Protein AF-0000000070550544 (afdb_homodimer)

Solvent-accessible surface area (backbone atoms only — not comparable to full-atom values): 7494 Å² total; per-residue (Å²): 134,53,71,34,54,49,42,48,48,58,40,50,74,74,69,43,51,62,63,53,41,17,69,72,58,54,45,52,48,65,58,50,49,32,23,61,68,66,75,40,82,70,62,80,30,50,54,54,31,52,48,30,37,53,49,30,54,52,50,51,54,50,49,59,58,65,78,98,134,53,72,37,53,48,43,47,48,57,41,51,75,72,70,42,52,62,66,54,40,16,68,72,57,53,43,52,49,66,57,51,50,33,23,60,68,66,75,40,83,72,63,81,30,53,54,53,30,53,50,29,36,53,49,29,55,52,50,50,54,50,49,57,58,66,78,99

Nearest PDB structures (foldseek):
  5j9i-assembly2_C  TM=7.575E-01  e=2.698E-02  Vibrio cholerae
  5jaa-assembly1_B  TM=7.268E-01  e=3.061E-02  Vibrio cholerae O1 biovar El Tor str. N16961
  5j9i-assembly1_B  TM=7.192E-01  e=3.260E-02  Vibrio cholerae
  7t8i-assembly1_B  TM=7.786E-01  e=6.943E-02  Bacillus subtilis
  3zkc-assembly1_A  TM=8.466E-01  e=1.389E-01  Bacillus subtilis subsp. subtilis str. 168

Organism: Lachnospira eligens (strain ATCC 27750 / DSM 3376 / VPI C15-48 / C15-B4) (NCBI:txid515620)

InterPro domains:
  IPR001387 Cro/C1-type, helix-turn-helix domain [PF01381] (7-42)
  IPR001387 Cro/C1-type, helix-turn-helix domain [PS50943] (7-42)
  IPR001387 Cro/C1-type, helix-turn-helix domain [SM00530] (6-59)
  IPR001387 Cro/C1-type, helix-turn-helix domain [cd00093] (4-42)
  IPR010982 Lambda repressor-like, DNA-binding domain superfamily [G3DSA:1.10.260.40] (6-64)
  IPR010982 Lambda repressor-like, DNA-binding domain superfamily [SSF47413] (1-56)

pLDDT: mean 95.4, std 6.64, range [55.78, 98.69]

Sequence (136 aa):
MTIAETIKQLRESVGMTRKEFSQHTGIPVRTLEDWEASRRTPPEYIPRLIAYQLKYEELLREKENDNLMTIAETIKQLRESVGMTRKEFSQHTGIPVRTLEDWEASRRTPPEYIPRLIAYQLKYEELLREKENDNL

Foldseek 3Di:
DAPLVLLVCLCPVVPDDLVRVCVVPVPDSVNNVCCNVVVDPDDPCVSVVSVVSVVVVVVVVVVVVVVD/DAPLVLLVCLCPVVPDDLVRVCVVPVPDSVNNVCCNVVVDPDDPCVSVVSVVVVVVVVVVVVVVVVVD

Secondary structure (DSSP, 8-state):
--HHHHHHHHHHHTT--HHHHHHHH---HHHHHHHHTTSSPPPTHHHHHHHHHHHHHHHHHHHHHH--/--HHHHHHHHHHHTT--HHHHHHHH---HHHHHHHHTTSSPPPTHHHHHHHHHHHHHHHHHHHHHH--

Radius of gyration: 15.72 Å; Cα contacts (8 Å, |Δi|>4): 123; chains: 2; bounding box: 45×34×27 Å

Structure (mmCIF, N/CA/C/O backbone):
data_AF-0000000070550544-model_v1
#
loop_
_entity.id
_entity.type
_entity.pdbx_description
1 polymer 'HTH cro/C1-type domain-containing protein'
#
loop_
_atom_site.group_PDB
_atom_site.id
_atom_site.type_symbol
_atom_site.label_atom_id
_atom_site.label_alt_id
_atom_site.label_comp_id
_atom_site.label_asym_id
_atom_site.label_entity_id
_atom_site.label_seq_id
_atom_site.pdbx_PDB_ins_code
_atom_site.Cartn_x
_atom_site.Cartn_y
_atom_site.Cartn_z
_atom_site.occupancy
_atom_site.B_iso_or_equiv
_atom_site.auth_seq_id
_atom_site.auth_comp_id
_atom_site.auth_asym_id
_atom_site.auth_atom_id
_atom_site.pdbx_PDB_model_num
ATOM 1 N N . MET A 1 1 ? 5.746 -16.141 10.312 1 87.5 1 MET A N 1
ATOM 2 C CA . MET A 1 1 ? 5.773 -15.82 8.883 1 87.5 1 MET A CA 1
ATOM 3 C C . MET A 1 1 ? 6.59 -14.562 8.633 1 87.5 1 MET A C 1
ATOM 5 O O . MET A 1 1 ? 6.527 -13.609 9.414 1 87.5 1 MET A O 1
ATOM 9 N N . THR A 1 2 ? 7.438 -14.641 7.594 1 95.56 2 THR A N 1
ATOM 10 C CA . THR A 1 2 ? 8.227 -13.469 7.219 1 95.56 2 THR A CA 1
ATOM 11 C C . THR A 1 2 ? 7.387 -12.5 6.391 1 95.56 2 THR A C 1
ATOM 13 O O . THR A 1 2 ? 6.277 -12.828 5.969 1 95.56 2 THR A O 1
ATOM 16 N N . ILE A 1 3 ? 7.914 -11.32 6.203 1 96.62 3 ILE A N 1
ATOM 17 C CA . ILE A 1 3 ? 7.227 -10.328 5.387 1 96.62 3 ILE A CA 1
ATOM 18 C C . ILE A 1 3 ? 7.102 -10.828 3.953 1 96.62 3 ILE A C 1
ATOM 20 O O . ILE A 1 3 ? 6.051 -10.68 3.322 1 96.62 3 ILE A O 1
ATOM 24 N N . ALA A 1 4 ? 8.141 -11.445 3.51 1 96.94 4 ALA A N 1
ATOM 25 C CA . ALA A 1 4 ? 8.148 -12.016 2.166 1 96.94 4 ALA A CA 1
ATOM 26 C C . ALA A 1 4 ? 7.047 -13.055 2.004 1 96.94 4 ALA A C 1
ATOM 28 O O . ALA A 1 4 ? 6.316 -13.047 1.012 1 96.94 4 ALA A O 1
ATOM 29 N N . GLU A 1 5 ? 6.93 -13.883 2.973 1 97.19 5 GLU A N 1
ATOM 30 C CA . GLU A 1 5 ? 5.91 -14.922 2.963 1 97.19 5 GLU A CA 1
ATOM 31 C C . GLU A 1 5 ? 4.508 -14.328 2.979 1 97.19 5 GLU A C 1
ATOM 33 O O . GLU A 1 5 ? 3.604 -14.828 2.309 1 97.19 5 GLU A O 1
ATOM 38 N N . THR A 1 6 ? 4.375 -13.32 3.697 1 97.81 6 THR A N 1
ATOM 39 C CA . THR A 1 6 ? 3.08 -12.656 3.791 1 97.81 6 THR A CA 1
ATOM 40 C C . THR A 1 6 ? 2.67 -12.078 2.438 1 97.81 6 THR A C 1
ATOM 42 O O . THR A 1 6 ? 1.521 -12.227 2.018 1 97.81 6 THR A O 1
ATOM 45 N N . ILE A 1 7 ? 3.594 -11.484 1.771 1 98.25 7 ILE A N 1
ATOM 46 C CA . ILE A 1 7 ? 3.316 -10.883 0.47 1 98.25 7 ILE A CA 1
ATOM 47 C C . ILE A 1 7 ? 2.941 -11.977 -0.53 1 98.25 7 ILE A C 1
ATOM 49 O O . ILE A 1 7 ? 1.977 -11.828 -1.284 1 98.25 7 ILE A O 1
ATOM 53 N N . LYS A 1 8 ? 3.693 -13 -0.439 1 98.06 8 LYS A N 1
ATOM 54 C CA . LYS A 1 8 ? 3.393 -14.133 -1.31 1 98.06 8 LYS A CA 1
ATOM 55 C C . LYS A 1 8 ? 1.997 -14.68 -1.031 1 98.06 8 LYS A C 1
ATOM 57 O O . LYS A 1 8 ? 1.234 -14.953 -1.961 1 98.06 8 LYS A O 1
ATOM 62 N N . GLN A 1 9 ? 1.695 -14.836 0.166 1 98.31 9 GLN A N 1
ATOM 63 C CA . GLN A 1 9 ? 0.389 -15.359 0.557 1 98.31 9 GLN A CA 1
ATOM 64 C C . GLN A 1 9 ? -0.732 -14.43 0.096 1 98.31 9 GLN A C 1
ATOM 66 O O . GLN A 1 9 ? -1.782 -14.898 -0.354 1 98.31 9 GLN A O 1
ATOM 71 N N . LEU A 1 10 ? -0.531 -13.18 0.235 1 98.19 10 LEU A N 1
ATOM 72 C CA . LEU A 1 10 ? -1.52 -12.219 -0.232 1 98.19 10 LEU A CA 1
ATOM 73 C C . LEU A 1 10 ? -1.74 -12.352 -1.735 1 98.19 10 LEU A C 1
ATOM 75 O O . LEU A 1 10 ? -2.883 -12.375 -2.199 1 98.19 10 LEU A O 1
ATOM 79 N N . ARG A 1 11 ? -0.651 -12.414 -2.459 1 98.38 11 ARG A N 1
ATOM 80 C CA . ARG A 1 11 ? -0.741 -12.57 -3.906 1 98.38 11 ARG A CA 1
ATOM 81 C C . ARG A 1 11 ? -1.478 -13.859 -4.273 1 98.38 11 ARG A C 1
ATOM 83 O O . ARG A 1 11 ? -2.385 -13.844 -5.109 1 98.38 11 ARG A O 1
ATOM 90 N N . GLU A 1 12 ? -1.113 -14.883 -3.578 1 98.25 12 GLU A N 1
ATOM 91 C CA . GLU A 1 12 ? -1.675 -16.188 -3.891 1 98.25 12 GLU A CA 1
ATOM 92 C C . GLU A 1 12 ? -3.141 -16.281 -3.473 1 98.25 12 GLU A C 1
ATOM 94 O O . GLU A 1 12 ? -3.924 -17 -4.086 1 98.25 12 GLU A O 1
ATOM 99 N N . SER A 1 13 ? -3.523 -15.625 -2.494 1 97.56 13 SER A N 1
ATOM 100 C CA . SER A 1 13 ? -4.891 -15.656 -1.99 1 97.56 13 SER A CA 1
ATOM 101 C C . SER A 1 13 ? -5.879 -15.164 -3.041 1 97.56 13 SER A C 1
ATOM 103 O O . SER A 1 13 ? -7.066 -15.492 -2.992 1 97.56 13 SER A O 1
ATOM 105 N N . VAL A 1 14 ? -5.375 -14.359 -3.994 1 97 14 VAL A N 1
ATOM 106 C CA . VAL A 1 14 ? -6.262 -13.836 -5.031 1 97 14 VAL A CA 1
ATOM 107 C C . VAL A 1 14 ? -5.98 -14.555 -6.355 1 97 14 VAL A C 1
ATOM 109 O O . VAL A 1 14 ? -6.457 -14.125 -7.41 1 97 14 VAL A O 1
ATOM 112 N N . GLY A 1 15 ? -5.039 -15.477 -6.305 1 97.88 15 GLY A N 1
ATOM 113 C CA . GLY A 1 15 ? -4.785 -16.344 -7.438 1 97.88 15 GLY A CA 1
ATOM 114 C C . GLY A 1 15 ? -4.02 -15.672 -8.555 1 97.88 15 GLY A C 1
ATOM 115 O O . GLY A 1 15 ? -4.152 -16.047 -9.727 1 97.88 15 GLY A O 1
ATOM 116 N N . MET A 1 16 ? -3.223 -14.789 -8.359 1 98.12 16 MET A N 1
ATOM 117 C CA . MET A 1 16 ? -2.527 -14.016 -9.391 1 98.12 16 MET A CA 1
ATOM 118 C C . MET A 1 16 ? -1.062 -14.422 -9.477 1 98.12 16 MET A C 1
ATOM 120 O O . MET A 1 16 ? -0.427 -14.703 -8.461 1 98.12 16 MET A O 1
ATOM 124 N N . THR A 1 17 ? -0.58 -14.383 -10.68 1 98.5 17 THR A N 1
ATOM 125 C CA . THR A 1 17 ? 0.86 -14.477 -10.883 1 98.5 17 THR A CA 1
ATOM 126 C C . THR A 1 17 ? 1.559 -13.195 -10.453 1 98.5 17 THR A C 1
ATOM 128 O O . THR A 1 17 ? 0.901 -12.195 -10.141 1 98.5 17 THR A O 1
ATOM 131 N N . ARG A 1 18 ? 2.822 -13.234 -10.406 1 98.44 18 ARG A N 1
ATOM 132 C CA . ARG A 1 18 ? 3.562 -12.023 -10.078 1 98.44 18 ARG A CA 1
ATOM 133 C C . ARG A 1 18 ? 3.266 -10.914 -11.086 1 98.44 18 ARG A C 1
ATOM 135 O O . ARG A 1 18 ? 3.104 -9.75 -10.703 1 98.44 18 ARG A O 1
ATOM 142 N N . LYS A 1 19 ? 3.24 -11.367 -12.305 1 98.62 19 LYS A N 1
ATOM 143 C CA . LYS A 1 19 ? 2.959 -10.406 -13.359 1 98.62 19 LYS A CA 1
ATOM 144 C C . LYS A 1 19 ? 1.57 -9.789 -13.195 1 98.62 19 LYS A C 1
ATOM 146 O O . LYS A 1 19 ? 1.413 -8.57 -13.25 1 98.62 19 LYS A O 1
ATOM 151 N N . GLU A 1 20 ? 0.615 -10.578 -12.984 1 98.56 20 GLU A N 1
ATOM 152 C CA . GLU A 1 20 ? -0.751 -10.109 -12.781 1 98.56 20 GLU A CA 1
ATOM 153 C C . GLU A 1 20 ? -0.855 -9.25 -11.523 1 98.56 20 GLU A C 1
ATOM 155 O O . GLU A 1 20 ? -1.518 -8.211 -11.531 1 98.56 20 GLU A O 1
ATOM 160 N N . PHE A 1 21 ? -0.199 -9.688 -10.531 1 98.69 21 PHE A N 1
ATOM 161 C CA . PHE A 1 21 ? -0.234 -8.969 -9.258 1 98.69 21 PHE A CA 1
ATOM 162 C C . PHE A 1 21 ? 0.444 -7.613 -9.383 1 98.69 21 PHE A C 1
ATOM 164 O O . PHE A 1 21 ? -0.001 -6.633 -8.781 1 98.69 21 PHE A O 1
ATOM 171 N N . SER A 1 22 ? 1.521 -7.574 -10.062 1 98.62 22 SER A N 1
ATOM 172 C CA . SER A 1 22 ? 2.215 -6.324 -10.359 1 98.62 22 SER A CA 1
ATOM 173 C C . SER A 1 22 ? 1.283 -5.324 -11.039 1 98.62 22 SER A C 1
ATOM 175 O O . SER A 1 22 ? 1.213 -4.16 -10.633 1 98.62 22 SER A O 1
ATOM 177 N N . GLN A 1 23 ? 0.533 -5.812 -12 1 97.81 23 GLN A N 1
ATOM 178 C CA . GLN A 1 23 ? -0.425 -4.957 -12.695 1 97.81 23 GLN A CA 1
ATOM 179 C C . GLN A 1 23 ? -1.552 -4.523 -11.766 1 97.81 23 GLN A C 1
ATOM 181 O O . GLN A 1 23 ? -2.01 -3.381 -11.82 1 97.81 23 GLN A O 1
ATOM 186 N N . HIS A 1 24 ? -1.92 -5.355 -10.922 1 96.81 24 HIS A N 1
ATOM 187 C CA . HIS A 1 24 ? -3.039 -5.148 -10.008 1 96.81 24 HIS A CA 1
ATOM 188 C C . HIS A 1 24 ? -2.688 -4.133 -8.93 1 96.81 24 HIS A C 1
ATOM 190 O O . HIS A 1 24 ? -3.521 -3.305 -8.555 1 96.81 24 HIS A O 1
ATOM 196 N N . THR A 1 25 ? -1.474 -4.141 -8.43 1 97.75 25 THR A N 1
ATOM 197 C CA . THR A 1 25 ? -1.072 -3.338 -7.285 1 97.75 25 THR A CA 1
ATOM 198 C C . THR A 1 25 ? -0.234 -2.141 -7.727 1 97.75 25 THR A C 1
ATOM 200 O O . THR A 1 25 ? -0.061 -1.183 -6.969 1 97.75 25 THR A O 1
ATOM 203 N N . GLY A 1 26 ? 0.373 -2.299 -8.93 1 97.75 26 GLY A N 1
ATOM 204 C CA . GLY A 1 26 ? 1.311 -1.288 -9.391 1 97.75 26 GLY A CA 1
ATOM 205 C C . GLY A 1 26 ? 2.73 -1.53 -8.906 1 97.75 26 GLY A C 1
ATOM 206 O O . GLY A 1 26 ? 3.641 -0.766 -9.242 1 97.75 26 GLY A O 1
ATOM 207 N N . ILE A 1 27 ? 3.002 -2.557 -8.141 1 98.38 27 ILE A N 1
ATOM 208 C CA . ILE A 1 27 ? 4.34 -2.92 -7.688 1 98.38 27 ILE A CA 1
ATOM 209 C C . ILE A 1 27 ? 5.086 -3.641 -8.805 1 98.38 27 ILE A C 1
ATOM 211 O O . ILE A 1 27 ? 4.574 -4.602 -9.383 1 98.38 27 ILE A O 1
ATOM 215 N N . PRO A 1 28 ? 6.238 -3.164 -9.078 1 98.56 28 PRO A N 1
ATOM 216 C CA . PRO A 1 28 ? 6.957 -3.791 -10.195 1 98.56 28 PRO A CA 1
ATOM 217 C C . PRO A 1 28 ? 7.211 -5.277 -9.969 1 98.56 28 PRO A C 1
ATOM 219 O O . PRO A 1 28 ? 7.523 -5.691 -8.852 1 98.56 28 PRO A O 1
ATOM 222 N N . VAL A 1 29 ? 7.191 -6 -11.047 1 98.56 29 VAL A N 1
ATOM 223 C CA . VAL A 1 29 ? 7.359 -7.449 -10.992 1 98.56 29 VAL A CA 1
ATOM 224 C C . VAL A 1 29 ? 8.711 -7.789 -10.367 1 98.56 29 VAL A C 1
ATOM 226 O O . VAL A 1 29 ? 8.805 -8.695 -9.531 1 98.56 29 VAL A O 1
ATOM 229 N N . ARG A 1 30 ? 9.695 -7.086 -10.688 1 98.56 30 ARG A N 1
ATOM 230 C CA . ARG A 1 30 ? 11.031 -7.348 -10.156 1 98.56 30 ARG A CA 1
ATOM 231 C C . ARG A 1 30 ? 11.078 -7.09 -8.648 1 98.56 30 ARG A C 1
ATOM 233 O O . ARG A 1 30 ? 11.75 -7.812 -7.914 1 98.56 30 ARG A O 1
ATOM 240 N N . THR A 1 31 ? 10.383 -6.047 -8.25 1 98.44 31 THR A N 1
ATOM 241 C CA . THR A 1 31 ? 10.305 -5.742 -6.824 1 98.44 31 THR A CA 1
ATOM 242 C C . THR A 1 31 ? 9.641 -6.883 -6.062 1 98.44 31 THR A C 1
ATOM 244 O O . THR A 1 31 ? 10.148 -7.324 -5.027 1 98.44 31 THR A O 1
ATOM 247 N N . LEU A 1 32 ? 8.594 -7.359 -6.641 1 98.5 32 LEU A N 1
ATOM 248 C CA . LEU A 1 32 ? 7.902 -8.5 -6.047 1 98.5 32 LEU A CA 1
ATOM 249 C C . LEU A 1 32 ? 8.812 -9.719 -5.988 1 98.5 32 LEU A C 1
ATOM 251 O O . LEU A 1 32 ? 8.891 -10.391 -4.961 1 98.5 32 LEU A O 1
ATOM 255 N N . GLU A 1 33 ? 9.469 -9.938 -7.059 1 98.5 33 GLU A N 1
ATOM 256 C CA . GLU A 1 33 ? 10.375 -11.078 -7.148 1 98.5 33 GLU A CA 1
ATOM 257 C C . GLU A 1 33 ? 11.477 -10.984 -6.094 1 98.5 33 GLU A C 1
ATOM 259 O O . GLU A 1 33 ? 11.758 -11.961 -5.395 1 98.5 33 GLU A O 1
ATOM 264 N N . ASP A 1 34 ? 12.07 -9.797 -6.016 1 98.5 34 ASP A N 1
ATOM 265 C CA . ASP A 1 34 ? 13.148 -9.578 -5.059 1 98.5 34 ASP A CA 1
ATOM 266 C C . ASP A 1 34 ? 12.656 -9.766 -3.625 1 98.5 34 ASP A C 1
ATOM 268 O O . ASP A 1 34 ? 13.375 -10.312 -2.785 1 98.5 34 ASP A O 1
ATOM 272 N N . TRP A 1 35 ? 11.414 -9.336 -3.361 1 98.19 35 TRP A N 1
ATOM 273 C CA . TRP A 1 35 ? 10.844 -9.461 -2.025 1 98.19 35 TRP A CA 1
ATOM 274 C C . TRP A 1 35 ? 10.539 -10.922 -1.699 1 98.19 35 TRP A C 1
ATOM 276 O O . TRP A 1 35 ? 10.961 -11.43 -0.662 1 98.19 35 TRP A O 1
ATOM 286 N N . GLU A 1 36 ? 9.961 -11.594 -2.631 1 97.75 36 GLU A N 1
ATOM 287 C CA . GLU A 1 36 ? 9.516 -12.953 -2.369 1 97.75 36 GLU A CA 1
ATOM 288 C C . GLU A 1 36 ? 10.695 -13.922 -2.326 1 97.75 36 GLU A C 1
ATOM 290 O O . GLU A 1 36 ? 10.625 -14.977 -1.69 1 97.75 36 GLU A O 1
ATOM 295 N N . ALA A 1 37 ? 11.758 -13.531 -2.975 1 96.94 37 ALA A N 1
ATOM 296 C CA . ALA A 1 37 ? 12.969 -14.359 -2.988 1 96.94 37 ALA A CA 1
ATOM 297 C C . ALA A 1 37 ? 13.914 -13.961 -1.858 1 96.94 37 ALA A C 1
ATOM 299 O O . ALA A 1 37 ? 15.031 -14.469 -1.772 1 96.94 37 ALA A O 1
ATOM 300 N N . SER A 1 38 ? 13.516 -13.031 -1.053 1 96.38 38 SER A N 1
ATOM 301 C CA . SER A 1 38 ? 14.273 -12.562 0.103 1 96.38 38 SER A CA 1
ATOM 302 C C . SER A 1 38 ? 15.586 -11.906 -0.324 1 96.38 38 SER A C 1
ATOM 304 O O . SER A 1 38 ? 16.578 -11.938 0.414 1 96.38 38 SER A O 1
ATOM 306 N N . ARG A 1 39 ? 15.648 -11.398 -1.562 1 97.38 39 ARG A N 1
ATOM 307 C CA . ARG A 1 39 ? 16.797 -10.625 -2.02 1 97.38 39 ARG A CA 1
ATOM 308 C C . ARG A 1 39 ? 16.766 -9.211 -1.434 1 97.38 39 ARG A C 1
ATOM 310 O O . ARG A 1 39 ? 17.828 -8.586 -1.284 1 97.38 39 ARG A O 1
ATOM 317 N N . ARG A 1 40 ? 15.562 -8.734 -1.212 1 96.88 40 ARG A N 1
ATOM 318 C CA . ARG A 1 40 ? 15.305 -7.473 -0.53 1 96.88 40 ARG A CA 1
ATOM 319 C C . ARG A 1 40 ? 14.188 -7.617 0.491 1 96.88 40 ARG A C 1
ATOM 321 O O . ARG A 1 40 ? 13.242 -8.391 0.284 1 96.88 40 ARG A O 1
ATOM 328 N N . THR A 1 41 ? 14.258 -6.898 1.507 1 96.5 41 THR A N 1
ATOM 329 C CA . THR A 1 41 ? 13.203 -6.938 2.516 1 96.5 41 THR A CA 1
ATOM 330 C C . THR A 1 41 ? 12.219 -5.785 2.32 1 96.5 41 THR A C 1
ATOM 332 O O . THR A 1 41 ? 12.617 -4.617 2.336 1 96.5 41 THR A O 1
ATOM 335 N N . PRO A 1 42 ? 11.023 -6.141 2.096 1 96.81 42 PRO A N 1
ATOM 336 C CA . PRO A 1 42 ? 10.031 -5.066 1.984 1 96.81 42 PRO A CA 1
ATOM 337 C C . PRO A 1 42 ? 9.836 -4.312 3.297 1 96.81 42 PRO A C 1
ATOM 339 O O . PRO A 1 42 ? 10.055 -4.867 4.375 1 96.81 42 PRO A O 1
ATOM 342 N N . PRO A 1 43 ? 9.438 -3.043 3.182 1 96.19 43 PRO A N 1
ATOM 343 C CA . PRO A 1 43 ? 9.008 -2.369 4.41 1 96.19 43 PRO A CA 1
ATOM 344 C C . PRO A 1 43 ? 7.801 -3.039 5.062 1 96.19 43 PRO A C 1
ATOM 346 O O . PRO A 1 43 ? 6.965 -3.625 4.371 1 96.19 43 PRO A O 1
ATOM 349 N N . GLU A 1 44 ? 7.699 -2.857 6.289 1 95.62 44 GLU A N 1
ATOM 350 C CA . GLU A 1 44 ? 6.676 -3.547 7.074 1 95.62 44 GLU A CA 1
ATOM 351 C C . GLU A 1 44 ? 5.277 -3.074 6.691 1 95.62 44 GLU A C 1
ATOM 353 O O . GLU A 1 44 ? 4.305 -3.812 6.848 1 95.62 44 GLU A O 1
ATOM 358 N N . TYR A 1 45 ? 5.168 -1.9 6.164 1 97.75 45 TYR A N 1
ATOM 359 C CA . TYR A 1 45 ? 3.855 -1.339 5.863 1 97.75 45 TYR A CA 1
ATOM 360 C C . TYR A 1 45 ? 3.33 -1.865 4.531 1 97.75 45 TYR A C 1
ATOM 362 O O . TYR A 1 45 ? 2.143 -1.723 4.227 1 97.75 45 TYR A O 1
ATOM 370 N N . ILE A 1 46 ? 4.125 -2.486 3.723 1 98.06 46 ILE A N 1
ATOM 371 C CA . ILE A 1 46 ? 3.732 -2.873 2.373 1 98.06 46 ILE A CA 1
ATOM 372 C C . ILE A 1 46 ? 2.695 -3.992 2.438 1 98.06 46 ILE A C 1
ATOM 374 O O . ILE A 1 46 ? 1.62 -3.887 1.844 1 98.06 46 ILE A O 1
ATOM 378 N N . PRO A 1 47 ? 2.947 -5.121 3.168 1 97.62 47 PRO A N 1
ATOM 379 C CA . PRO A 1 47 ? 1.923 -6.164 3.238 1 97.62 47 PRO A CA 1
ATOM 380 C C . PRO A 1 47 ? 0.594 -5.652 3.787 1 97.62 47 PRO A C 1
ATOM 382 O O . PRO A 1 47 ? -0.471 -6.102 3.357 1 97.62 47 PRO A O 1
ATOM 385 N N . ARG A 1 48 ? 0.671 -4.754 4.684 1 97 48 ARG A N 1
ATOM 386 C CA . ARG A 1 48 ? -0.54 -4.168 5.25 1 97 48 ARG A CA 1
ATOM 387 C C . ARG A 1 48 ? -1.335 -3.42 4.184 1 97 48 ARG A C 1
ATOM 389 O O . ARG A 1 48 ? -2.543 -3.623 4.047 1 97 48 ARG A O 1
ATOM 396 N N . LEU A 1 49 ? -0.641 -2.578 3.486 1 98.19 49 LEU A N 1
ATOM 397 C CA . LEU A 1 49 ? -1.305 -1.771 2.469 1 98.19 49 LEU A CA 1
ATOM 398 C C . LEU A 1 49 ? -1.89 -2.654 1.372 1 98.19 49 LEU A C 1
ATOM 400 O O . LEU A 1 49 ? -3 -2.406 0.896 1 98.19 49 LEU A O 1
ATOM 404 N N . ILE A 1 50 ? -1.155 -3.65 0.982 1 98.5 50 ILE A N 1
ATOM 405 C CA . ILE A 1 50 ? -1.652 -4.609 0.001 1 98.5 50 ILE A CA 1
ATOM 406 C C . ILE A 1 50 ? -2.932 -5.262 0.519 1 98.5 50 ILE A C 1
ATOM 408 O O . ILE A 1 50 ? -3.916 -5.379 -0.215 1 98.5 50 ILE A O 1
ATOM 412 N N . ALA A 1 51 ? -2.914 -5.691 1.782 1 98 51 ALA A N 1
ATOM 413 C CA . ALA A 1 51 ? -4.062 -6.355 2.393 1 98 51 ALA A CA 1
ATOM 414 C C . ALA A 1 51 ? -5.309 -5.477 2.318 1 98 51 ALA A C 1
ATOM 416 O O . ALA A 1 51 ? -6.402 -5.961 2.02 1 98 51 ALA A O 1
ATOM 417 N N . TYR A 1 52 ? -5.137 -4.234 2.561 1 97.5 52 TYR A N 1
ATOM 418 C CA . TYR A 1 52 ? -6.27 -3.314 2.533 1 97.5 52 TYR A CA 1
ATOM 419 C C . TYR A 1 52 ? -6.84 -3.191 1.126 1 97.5 52 TYR A C 1
ATOM 421 O O . TYR A 1 52 ? -8.055 -3.068 0.949 1 97.5 52 TYR A O 1
ATOM 429 N N . GLN A 1 53 ? -5.957 -3.1 0.141 1 97.62 53 GLN A N 1
ATOM 430 C CA . GLN A 1 53 ? -6.461 -3.072 -1.229 1 97.62 53 GLN A CA 1
ATOM 431 C C . GLN A 1 53 ? -7.32 -4.301 -1.522 1 97.62 53 GLN A C 1
ATOM 433 O O . GLN A 1 53 ? -8.398 -4.18 -2.104 1 97.62 53 GLN A O 1
ATOM 438 N 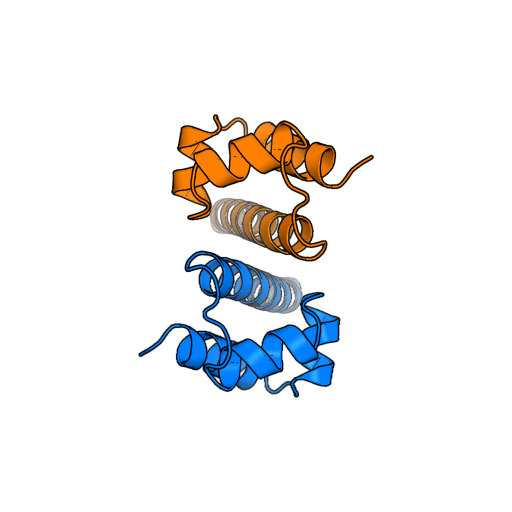N . LEU A 1 54 ? -6.859 -5.438 -1.122 1 97.56 54 LEU A N 1
ATOM 439 C CA . LEU A 1 54 ? -7.582 -6.68 -1.384 1 97.56 54 LEU A CA 1
ATOM 440 C C . LEU A 1 54 ? -8.891 -6.723 -0.605 1 97.56 54 LEU A C 1
ATOM 442 O O . LEU A 1 54 ? -9.914 -7.172 -1.126 1 97.56 54 LEU A O 1
ATOM 446 N N . LYS A 1 55 ? -8.875 -6.281 0.577 1 96.88 55 LYS A N 1
ATOM 447 C CA . LYS A 1 55 ? -10.086 -6.215 1.396 1 96.88 55 LYS A CA 1
ATOM 448 C C . LYS A 1 55 ? -11.125 -5.289 0.769 1 96.88 55 LYS A C 1
ATOM 450 O O . LYS A 1 55 ? -12.32 -5.594 0.782 1 96.88 55 LYS A O 1
ATOM 455 N N . TYR A 1 56 ? -10.672 -4.16 0.3 1 96.81 56 TYR A N 1
ATOM 456 C CA . TYR A 1 56 ? -11.562 -3.219 -0.373 1 96.81 56 TYR A CA 1
ATOM 457 C C . TYR A 1 56 ? -12.258 -3.883 -1.554 1 96.81 56 TYR A C 1
ATOM 459 O O . TYR A 1 56 ? -13.477 -3.754 -1.713 1 96.81 56 TYR A O 1
ATOM 467 N N . GLU A 1 57 ? -11.508 -4.562 -2.338 1 95.88 57 GLU A N 1
ATOM 468 C CA . GLU A 1 57 ? -12.039 -5.207 -3.537 1 95.88 57 GLU A CA 1
ATOM 469 C C . GLU A 1 57 ? -13.047 -6.297 -3.18 1 95.88 57 GLU A C 1
ATOM 471 O O . GLU A 1 57 ? -14.07 -6.445 -3.854 1 95.88 57 GLU A O 1
ATOM 476 N N . GLU A 1 58 ? -12.75 -6.973 -2.15 1 94.81 58 GLU A N 1
ATOM 477 C CA . GLU A 1 58 ? -13.664 -8 -1.675 1 94.81 58 GLU A CA 1
ATOM 478 C C . GLU A 1 58 ? -14.977 -7.391 -1.186 1 94.81 58 GLU A C 1
ATOM 480 O O . GLU A 1 58 ? -16.062 -7.902 -1.487 1 94.81 58 GLU A O 1
ATOM 485 N N . LEU A 1 59 ? -14.859 -6.352 -0.481 1 92.88 59 LEU A N 1
ATOM 486 C CA . LEU A 1 59 ? -16.031 -5.664 0.057 1 92.88 59 LEU A CA 1
ATOM 487 C C . LEU A 1 59 ? -16.906 -5.121 -1.067 1 92.88 59 LEU A C 1
ATOM 489 O O . LEU A 1 59 ? -18.141 -5.145 -0.97 1 92.88 59 LEU A O 1
ATOM 493 N N . LEU A 1 60 ? -16.25 -4.555 -2.004 1 92.56 60 LEU A N 1
ATOM 494 C CA . LEU A 1 60 ? -16.953 -4.004 -3.15 1 92.56 60 LEU A CA 1
ATOM 495 C C . LEU A 1 60 ? -17.766 -5.09 -3.863 1 92.56 60 LEU A C 1
ATOM 497 O O . LEU A 1 60 ? -18.891 -4.855 -4.273 1 92.56 60 LEU A O 1
ATOM 501 N N . ARG A 1 61 ? -17.109 -6.211 -4.035 1 91.06 61 ARG A N 1
ATOM 502 C CA . ARG A 1 61 ? -17.766 -7.336 -4.691 1 91.06 61 ARG A CA 1
ATOM 503 C C . ARG A 1 61 ? -19 -7.781 -3.904 1 91.06 61 ARG A C 1
ATOM 505 O O . ARG A 1 61 ? -20.031 -8.133 -4.488 1 91.06 61 ARG A O 1
ATOM 512 N N . GLU A 1 62 ? -18.891 -7.754 -2.617 1 90.25 62 GLU A N 1
ATOM 513 C CA . GLU A 1 62 ? -20 -8.141 -1.745 1 90.25 62 GLU A CA 1
ATOM 514 C C . GLU A 1 62 ? -21.156 -7.145 -1.831 1 90.25 62 GLU A C 1
ATOM 516 O O . GLU A 1 62 ? -22.328 -7.535 -1.797 1 90.25 62 GLU A O 1
ATOM 521 N N . LYS A 1 63 ? -20.828 -5.938 -1.876 1 87.88 63 LYS A N 1
ATOM 522 C CA . LYS A 1 63 ? -21.844 -4.895 -1.965 1 87.88 63 LYS A CA 1
ATOM 523 C C . LYS A 1 63 ? -22.609 -4.98 -3.283 1 87.88 63 LYS A C 1
ATOM 525 O O . LYS A 1 63 ? -23.812 -4.754 -3.32 1 87.88 63 LYS A O 1
ATOM 530 N N . GLU A 1 64 ? -21.844 -5.242 -4.293 1 86.94 64 GLU A N 1
ATOM 531 C CA . GLU A 1 64 ? -22.469 -5.391 -5.605 1 86.94 64 GLU A CA 1
ATOM 532 C C . GLU A 1 64 ? -23.438 -6.578 -5.629 1 86.94 64 GLU A C 1
ATOM 534 O O . GLU A 1 64 ? -24.5 -6.504 -6.246 1 86.94 64 GLU A O 1
ATOM 539 N N . ASN A 1 65 ? -23.062 -7.594 -4.914 1 86.94 65 ASN A N 1
ATOM 540 C CA . ASN A 1 65 ? -23.906 -8.781 -4.855 1 86.94 65 ASN A CA 1
ATOM 541 C C . ASN A 1 65 ? -25.141 -8.547 -3.984 1 86.94 65 ASN A C 1
ATOM 543 O O . ASN A 1 65 ? -26.188 -9.141 -4.223 1 86.94 65 ASN A O 1
ATOM 547 N N . ASP A 1 66 ? -24.938 -7.707 -2.979 1 80.38 66 ASP A N 1
ATOM 548 C CA . ASP A 1 66 ? -26.047 -7.406 -2.092 1 80.38 66 ASP A CA 1
ATOM 549 C C . ASP A 1 66 ? -27.062 -6.488 -2.775 1 80.38 66 ASP A C 1
ATOM 551 O O . ASP A 1 66 ? -28.266 -6.527 -2.463 1 80.38 66 ASP A O 1
ATOM 555 N N . ASN A 1 67 ? -26.625 -5.504 -3.471 1 71.88 67 ASN A N 1
ATOM 556 C CA . ASN A 1 67 ? -27.531 -4.598 -4.168 1 71.88 67 ASN A CA 1
ATOM 557 C C . ASN A 1 67 ? -28.234 -5.293 -5.328 1 71.88 67 ASN A C 1
ATOM 559 O O . ASN A 1 67 ? -29.109 -4.711 -5.969 1 71.88 67 ASN A O 1
ATOM 563 N N . LEU A 1 68 ? -27.844 -6.523 -5.613 1 55.78 68 LEU A N 1
ATOM 564 C CA . LEU A 1 68 ? -28.609 -7.344 -6.543 1 55.78 68 LEU A CA 1
ATOM 565 C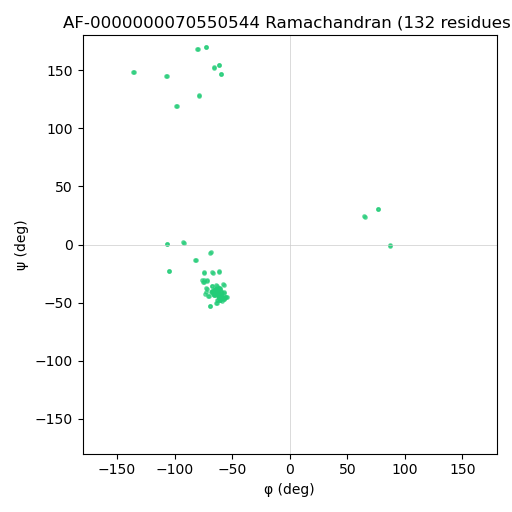 C . LEU A 1 68 ? -29.656 -8.172 -5.805 1 55.78 68 LEU A C 1
ATOM 567 O O . LEU A 1 68 ? -30.781 -8.305 -6.262 1 55.78 68 LEU A O 1
ATOM 571 N N . MET B 1 1 ? 0.366 17.141 -10.414 1 87.56 1 MET B N 1
ATOM 572 C CA . MET B 1 1 ? 0.636 16.828 -9.008 1 87.56 1 MET B CA 1
ATOM 573 C C . MET B 1 1 ? 1.75 15.797 -8.883 1 87.56 1 MET B C 1
ATOM 575 O O . MET B 1 1 ? 1.818 14.852 -9.664 1 87.56 1 MET B O 1
ATOM 579 N N . THR B 1 2 ? 2.684 16.078 -7.973 1 95.5 2 THR B N 1
ATOM 580 C CA . THR B 1 2 ? 3.766 15.141 -7.723 1 95.5 2 THR B CA 1
ATOM 581 C C . THR B 1 2 ? 3.297 14.008 -6.812 1 95.5 2 THR B C 1
ATOM 583 O O . THR B 1 2 ? 2.203 14.078 -6.242 1 95.5 2 THR B O 1
ATOM 586 N N . ILE B 1 3 ? 4.102 12.984 -6.719 1 96.56 3 ILE B N 1
ATOM 587 C CA . ILE B 1 3 ? 3.781 11.867 -5.836 1 96.56 3 ILE B CA 1
ATOM 588 C C . ILE B 1 3 ? 3.732 12.352 -4.387 1 96.56 3 ILE B C 1
ATOM 590 O O . ILE B 1 3 ? 2.84 11.969 -3.629 1 96.56 3 ILE B O 1
ATOM 594 N N . ALA B 1 4 ? 4.645 13.195 -4.074 1 96.81 4 ALA B N 1
ATOM 595 C CA . ALA B 1 4 ? 4.695 13.773 -2.732 1 96.81 4 ALA B CA 1
ATOM 596 C C . ALA B 1 4 ? 3.408 14.523 -2.41 1 96.81 4 ALA B C 1
ATOM 598 O O . ALA B 1 4 ? 2.838 14.359 -1.328 1 96.81 4 ALA B O 1
ATOM 599 N N . GLU B 1 5 ? 2.969 15.281 -3.334 1 97.06 5 GLU B N 1
ATOM 600 C CA . GLU B 1 5 ? 1.743 16.062 -3.172 1 97.06 5 GLU B CA 1
ATOM 601 C C . GLU B 1 5 ? 0.53 15.148 -3.012 1 97.06 5 GLU B C 1
ATOM 603 O O . GLU B 1 5 ? -0.372 15.438 -2.225 1 97.06 5 GLU B O 1
ATOM 608 N N . THR B 1 6 ? 0.547 14.117 -3.727 1 97.81 6 THR B N 1
ATOM 609 C CA . THR B 1 6 ? -0.552 13.164 -3.658 1 97.81 6 THR B CA 1
ATOM 610 C C . THR B 1 6 ? -0.632 12.523 -2.273 1 97.81 6 THR B C 1
ATOM 612 O O . THR B 1 6 ? -1.718 12.398 -1.703 1 97.81 6 THR B O 1
ATOM 615 N N . ILE B 1 7 ? 0.49 12.18 -1.746 1 98.19 7 ILE B N 1
ATOM 616 C CA . ILE B 1 7 ? 0.536 11.555 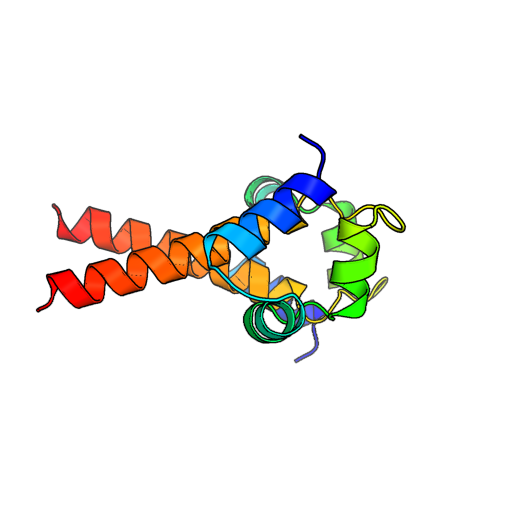-0.429 1 98.19 7 ILE B CA 1
ATOM 617 C C . ILE B 1 7 ? 0.049 12.547 0.628 1 98.19 7 ILE B C 1
ATOM 619 O O . ILE B 1 7 ? -0.744 12.188 1.503 1 98.19 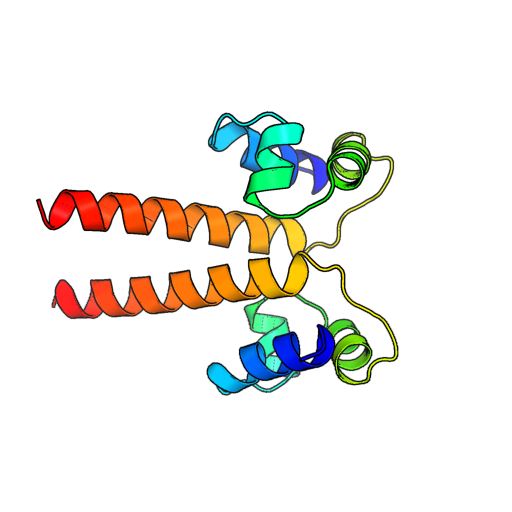7 ILE B O 1
ATOM 623 N N . LYS B 1 8 ? 0.512 13.727 0.454 1 98.06 8 LYS B N 1
ATOM 624 C CA . LYS B 1 8 ? 0.066 14.766 1.374 1 98.06 8 LYS B CA 1
ATOM 625 C C . LYS B 1 8 ? -1.445 14.961 1.291 1 98.06 8 LYS B C 1
ATOM 627 O O . LYS B 1 8 ? -2.121 15.062 2.316 1 98.06 8 LYS B O 1
ATOM 632 N N . GLN B 1 9 ? -1.938 15.016 0.139 1 98.25 9 GLN B N 1
ATOM 633 C CA . GLN B 1 9 ? -3.371 15.203 -0.069 1 98.25 9 GLN B CA 1
ATOM 634 C C . GLN B 1 9 ? -4.168 14.047 0.522 1 98.25 9 GLN B C 1
ATOM 636 O O . GLN B 1 9 ? -5.227 14.258 1.117 1 98.25 9 GLN B O 1
ATOM 641 N N . LEU B 1 10 ? -3.689 12.875 0.344 1 98.19 10 LEU B N 1
ATOM 642 C CA . LEU B 1 10 ? -4.348 11.703 0.924 1 98.19 10 LEU B CA 1
ATOM 643 C C . LEU B 1 10 ? -4.395 11.812 2.445 1 98.19 10 LEU B C 1
ATOM 645 O O . LEU B 1 10 ? -5.438 11.57 3.057 1 98.19 10 LEU B O 1
ATOM 649 N N . ARG B 1 11 ? -3.26 12.141 3.02 1 98.38 11 ARG B N 1
ATOM 650 C CA . ARG B 1 11 ? -3.191 12.297 4.469 1 98.38 11 ARG B CA 1
ATOM 651 C C . ARG B 1 11 ? -4.156 13.375 4.949 1 98.38 11 ARG B C 1
ATOM 653 O O . ARG B 1 11 ? -4.914 13.156 5.898 1 98.38 11 ARG B O 1
ATOM 660 N N . GLU B 1 12 ? -4.148 14.453 4.227 1 98.19 12 GLU B N 1
ATOM 661 C CA . GLU B 1 12 ? -4.961 15.594 4.629 1 98.19 12 GLU B CA 1
ATOM 662 C C . GLU B 1 12 ? -6.445 15.32 4.41 1 98.19 12 GLU B C 1
ATOM 664 O O . GLU B 1 12 ? -7.293 15.852 5.129 1 98.19 12 GLU B O 1
ATOM 669 N N . SER B 1 13 ? -6.793 14.578 3.475 1 97.44 13 SER B N 1
ATOM 670 C CA . SER B 1 13 ? -8.188 14.281 3.152 1 97.44 13 SER B CA 1
ATOM 671 C C . SER B 1 13 ? -8.883 13.578 4.316 1 97.44 13 SER B C 1
ATOM 673 O O . SER B 1 13 ? -10.109 13.617 4.422 1 97.44 13 SER B O 1
ATOM 675 N N . VAL B 1 14 ? -8.078 12.93 5.184 1 96.94 14 VAL B N 1
ATOM 676 C CA . VAL B 1 14 ? -8.672 12.234 6.32 1 96.94 14 VAL B CA 1
ATOM 677 C C . VAL B 1 14 ? -8.406 13.016 7.605 1 96.94 14 VAL B C 1
ATOM 679 O O . VAL B 1 14 ? -8.633 12.508 8.703 1 96.94 14 VAL B O 1
ATOM 682 N N . GLY B 1 15 ? -7.719 14.133 7.461 1 97.81 15 GLY B N 1
ATOM 683 C CA . GLY B 1 15 ? -7.535 15.062 8.562 1 97.81 15 GLY B CA 1
ATOM 684 C C . GLY B 1 15 ? -6.488 14.602 9.562 1 97.81 15 GLY B C 1
ATOM 685 O O . GLY B 1 15 ? -6.555 14.953 10.742 1 97.81 15 GLY B O 1
ATOM 686 N N . MET B 1 16 ? -5.539 13.93 9.234 1 98.06 16 MET B N 1
ATOM 687 C CA . MET B 1 16 ? -4.551 13.359 10.148 1 98.06 16 MET B CA 1
ATOM 688 C C . MET B 1 16 ? -3.227 14.109 10.047 1 98.06 16 MET B C 1
ATOM 690 O O . MET B 1 16 ? -2.818 14.523 8.961 1 98.06 16 MET B O 1
ATOM 694 N N . THR B 1 17 ? -2.582 14.203 11.188 1 98.5 17 THR B N 1
ATOM 695 C CA . THR B 1 17 ? -1.192 14.648 11.203 1 98.5 17 THR B CA 1
ATOM 696 C C . THR B 1 17 ? -0.269 13.562 10.664 1 98.5 17 THR B C 1
ATOM 698 O O . THR B 1 17 ? -0.706 12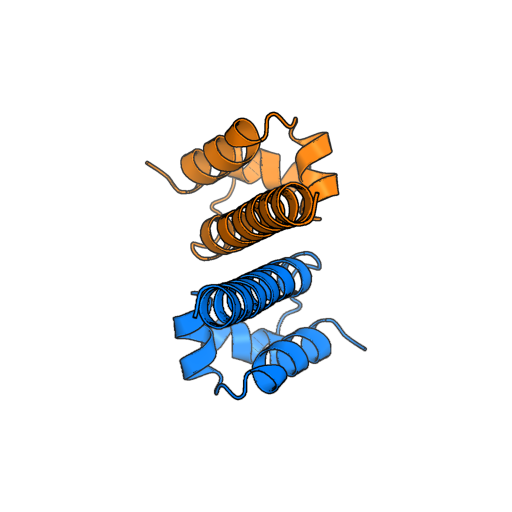.438 10.414 1 98.5 17 THR B O 1
ATOM 701 N N . ARG B 1 18 ? 0.941 13.906 10.445 1 98.44 18 ARG B N 1
ATOM 702 C CA . ARG B 1 18 ? 1.901 12.898 10.008 1 98.44 18 ARG B CA 1
ATOM 703 C C . ARG B 1 18 ? 2.014 11.766 11.023 1 98.44 18 ARG B C 1
ATOM 705 O O . ARG B 1 18 ? 2.084 10.594 10.648 1 98.44 18 ARG B O 1
ATOM 712 N N . LYS B 1 19 ? 2.027 12.219 12.25 1 98.62 19 LYS B N 1
ATOM 713 C CA . LYS B 1 19 ? 2.131 11.227 13.32 1 98.62 19 LYS B CA 1
ATOM 714 C C . LYS B 1 19 ? 0.92 10.297 13.328 1 98.62 19 LYS B C 1
ATOM 716 O O . LYS B 1 19 ? 1.068 9.078 13.383 1 98.62 19 LYS B O 1
ATOM 721 N N . GLU B 1 20 ? -0.211 10.844 13.25 1 98.5 20 GLU B N 1
ATOM 722 C CA . GLU B 1 20 ? -1.439 10.055 13.219 1 98.5 20 GLU B CA 1
ATOM 723 C C . GLU B 1 20 ? -1.498 9.18 11.977 1 98.5 20 GLU B C 1
ATOM 725 O O . GLU B 1 20 ? -1.887 8.008 12.055 1 98.5 20 GLU B O 1
ATOM 730 N N . PHE B 1 21 ? -1.112 9.734 10.914 1 98.69 21 PHE B N 1
ATOM 731 C CA . PHE B 1 21 ? -1.141 9.016 9.648 1 98.69 21 PHE B CA 1
ATOM 732 C C . PHE B 1 21 ? -0.147 7.859 9.664 1 98.69 21 PHE B C 1
ATOM 734 O O . PHE B 1 21 ? -0.422 6.789 9.109 1 98.69 21 PHE B O 1
ATOM 741 N N . SER B 1 22 ? 0.997 8.086 10.203 1 98.62 22 SER B N 1
ATOM 742 C CA . SER B 1 22 ? 2.002 7.047 10.391 1 98.62 22 SER B CA 1
ATOM 743 C C . SER B 1 22 ? 1.437 5.863 11.172 1 98.62 22 SER B C 1
ATOM 745 O O . SER B 1 22 ? 1.593 4.711 10.758 1 98.62 22 SER B O 1
ATOM 747 N N . GLN B 1 23 ? 0.725 6.184 12.227 1 97.75 23 GLN B N 1
ATOM 748 C CA . GLN B 1 23 ? 0.102 5.137 13.031 1 97.75 23 GLN B CA 1
ATOM 749 C C . GLN B 1 23 ? -1 4.426 12.25 1 97.75 23 GLN B C 1
ATOM 751 O O . GLN B 1 23 ? -1.156 3.207 12.352 1 97.75 23 GLN B O 1
ATOM 756 N N . HIS B 1 24 ? -1.667 5.121 11.477 1 96.69 24 HIS B N 1
ATOM 757 C CA . HIS B 1 24 ? -2.812 4.633 10.719 1 96.69 24 HIS B CA 1
ATOM 758 C C . HIS B 1 24 ? -2.371 3.713 9.586 1 96.69 24 HIS B C 1
ATOM 760 O O . HIS B 1 24 ? -3.021 2.701 9.312 1 96.69 24 HIS B O 1
ATOM 766 N N . THR B 1 25 ? -1.28 4 8.938 1 97.69 25 THR B N 1
ATOM 767 C CA . THR B 1 25 ? -0.852 3.299 7.73 1 97.69 25 THR B CA 1
ATOM 768 C C . THR B 1 25 ? 0.301 2.348 8.039 1 97.69 25 THR B C 1
ATOM 770 O O . THR B 1 25 ? 0.6 1.449 7.25 1 97.69 25 THR B O 1
ATOM 773 N N . GLY B 1 26 ? 0.998 2.654 9.148 1 97.69 26 GLY B N 1
ATOM 774 C CA . GLY B 1 26 ? 2.205 1.908 9.461 1 97.69 26 GLY B CA 1
ATOM 775 C C . GLY B 1 26 ? 3.449 2.48 8.812 1 97.69 26 GLY B C 1
ATOM 776 O O . GLY B 1 26 ? 4.551 1.966 9.008 1 97.69 26 GLY B O 1
ATOM 777 N N . ILE B 1 27 ? 3.367 3.527 8.031 1 98.38 27 ILE B N 1
ATOM 778 C CA . ILE B 1 27 ? 4.508 4.195 7.41 1 98.38 27 ILE B CA 1
ATOM 779 C C . ILE B 1 27 ? 5.199 5.094 8.438 1 98.38 27 ILE B C 1
ATOM 781 O O . ILE B 1 27 ? 4.551 5.914 9.086 1 98.38 27 ILE B O 1
ATOM 785 N N . PRO B 1 28 ? 6.453 4.922 8.547 1 98.56 2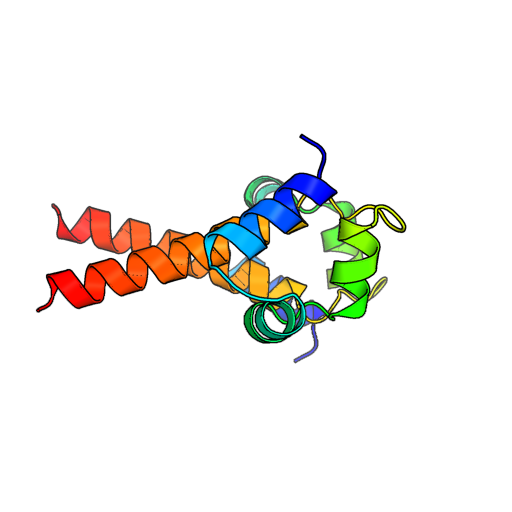8 PRO B N 1
ATOM 786 C CA . PRO B 1 28 ? 7.145 5.719 9.562 1 98.56 28 PRO B CA 1
ATOM 787 C C . PRO B 1 28 ? 7.004 7.223 9.328 1 98.56 28 PRO B C 1
ATOM 789 O O . PRO B 1 28 ? 7.055 7.68 8.18 1 98.56 28 PRO B O 1
ATOM 792 N N . VAL B 1 29 ? 6.957 7.93 10.398 1 98.56 29 VAL B N 1
ATOM 793 C CA . VAL B 1 29 ? 6.766 9.375 10.352 1 98.56 29 VAL B CA 1
ATOM 794 C C . VAL B 1 29 ? 7.898 10.023 9.555 1 98.56 29 VAL B C 1
ATOM 796 O O . VAL B 1 29 ? 7.664 10.906 8.727 1 98.56 29 VAL B O 1
ATOM 799 N N . ARG B 1 30 ? 9.039 9.578 9.742 1 98.56 30 ARG B N 1
ATOM 800 C CA . ARG B 1 30 ? 10.195 10.141 9.047 1 98.56 30 ARG B CA 1
ATOM 801 C C . ARG B 1 30 ? 10.102 9.883 7.543 1 98.56 30 ARG B C 1
ATOM 803 O O . ARG B 1 30 ? 10.484 10.734 6.738 1 98.56 30 ARG B O 1
ATOM 810 N N . THR B 1 31 ? 9.641 8.711 7.211 1 98.44 31 THR B N 1
ATOM 811 C CA . THR B 1 31 ? 9.445 8.367 5.809 1 98.44 31 THR B CA 1
ATOM 812 C C . THR B 1 31 ? 8.438 9.305 5.156 1 98.44 31 THR B C 1
ATOM 814 O O . THR B 1 31 ? 8.68 9.836 4.07 1 98.44 31 THR B O 1
ATOM 817 N N . LEU B 1 32 ? 7.398 9.523 5.871 1 98.5 32 LEU B N 1
ATOM 818 C CA . LEU B 1 32 ? 6.383 10.453 5.391 1 98.5 32 LEU B CA 1
ATOM 819 C C . LEU B 1 32 ? 6.961 11.852 5.23 1 98.5 32 LEU B C 1
ATOM 821 O O . LEU B 1 32 ? 6.738 12.508 4.211 1 98.5 32 LEU B O 1
ATOM 825 N N . GLU B 1 33 ? 7.668 12.25 6.203 1 98.5 33 GLU B N 1
ATOM 826 C CA . GLU B 1 33 ? 8.289 13.57 6.188 1 98.5 33 GLU B CA 1
ATOM 827 C C . GLU B 1 33 ? 9.227 13.727 4.996 1 98.5 33 GLU B C 1
ATOM 829 O O . GLU B 1 33 ? 9.172 14.727 4.281 1 98.5 33 GLU B O 1
ATOM 834 N N . ASP B 1 34 ? 10.078 12.711 4.832 1 98.5 34 ASP B N 1
ATOM 835 C CA . ASP B 1 34 ? 11.047 12.742 3.738 1 98.5 34 ASP B CA 1
ATOM 836 C C . ASP B 1 34 ? 10.336 12.781 2.385 1 98.5 34 ASP B C 1
ATOM 838 O O . ASP B 1 34 ? 10.781 13.469 1.466 1 98.5 34 ASP B O 1
ATOM 842 N N . TRP B 1 35 ? 9.211 12.055 2.271 1 98.12 35 TRP B N 1
ATOM 843 C CA . TRP B 1 35 ? 8.453 12.023 1.025 1 98.12 35 TRP B CA 1
ATOM 844 C C . TRP B 1 35 ? 7.766 13.359 0.767 1 98.12 35 TRP B C 1
ATOM 846 O O . TRP B 1 35 ? 7.91 13.938 -0.309 1 98.12 35 TRP B O 1
ATOM 856 N N . GLU B 1 36 ? 7.18 13.883 1.78 1 97.69 36 GLU B N 1
ATOM 857 C CA . GLU B 1 36 ? 6.387 15.094 1.604 1 97.69 36 GLU B CA 1
ATOM 858 C C . GLU B 1 36 ? 7.281 16.312 1.418 1 97.69 36 GLU B C 1
ATOM 860 O O . GLU B 1 36 ? 6.867 17.312 0.818 1 97.69 36 GLU B O 1
ATOM 865 N N . ALA B 1 37 ? 8.477 16.219 1.91 1 96.88 37 ALA B N 1
ATOM 866 C CA . ALA B 1 37 ? 9.438 17.297 1.776 1 96.88 37 ALA B CA 1
ATOM 867 C C . ALA B 1 37 ? 10.289 17.125 0.522 1 96.88 37 ALA B C 1
ATOM 869 O O . ALA B 1 37 ? 11.234 17.891 0.296 1 96.88 37 ALA B O 1
ATOM 870 N N . SER B 1 38 ? 10.039 16.109 -0.233 1 96.25 38 SER B N 1
ATOM 871 C CA . SER B 1 38 ? 10.727 15.812 -1.486 1 96.25 38 SER B CA 1
ATOM 872 C C . SER B 1 38 ? 12.203 15.492 -1.248 1 96.25 38 SER B C 1
ATOM 874 O O . SER B 1 38 ? 13.047 15.75 -2.109 1 96.25 38 SER B O 1
ATOM 876 N N . ARG B 1 39 ? 12.547 15.055 -0.045 1 97.31 39 ARG B N 1
ATOM 877 C CA . ARG B 1 39 ? 13.898 14.578 0.24 1 97.31 39 ARG B CA 1
ATOM 878 C C . ARG B 1 39 ? 14.133 13.195 -0.36 1 97.31 39 ARG B C 1
ATOM 880 O O . ARG B 1 39 ? 15.266 12.828 -0.661 1 97.31 39 ARG B O 1
ATOM 887 N N . ARG B 1 40 ? 13.047 12.438 -0.427 1 96.81 40 ARG B N 1
ATOM 888 C CA . ARG B 1 40 ? 13.016 11.141 -1.09 1 96.81 40 ARG B CA 1
ATOM 889 C C . ARG B 1 40 ? 11.758 10.992 -1.947 1 96.81 40 ARG B C 1
ATOM 891 O O . ARG B 1 40 ? 10.703 11.523 -1.602 1 96.81 40 ARG B O 1
ATOM 898 N N . THR B 1 41 ? 11.859 10.289 -2.977 1 96.44 41 THR B N 1
ATOM 899 C CA . THR B 1 41 ? 10.703 10.062 -3.834 1 96.44 41 THR B CA 1
ATOM 900 C C . THR B 1 41 ? 10.062 8.711 -3.531 1 96.44 41 THR B C 1
ATOM 902 O O . THR B 1 4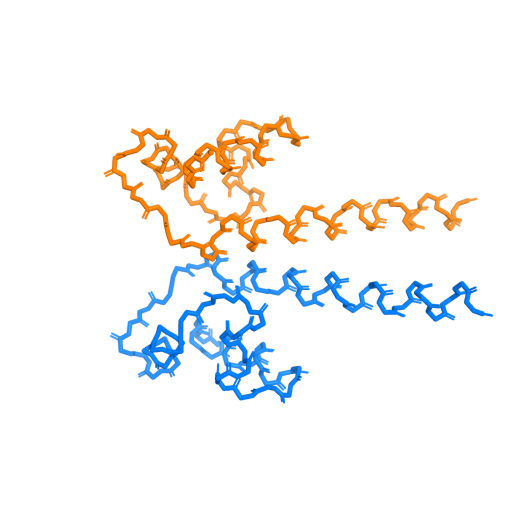1 ? 10.719 7.672 -3.627 1 96.44 41 THR B O 1
ATOM 905 N N . PRO B 1 42 ? 8.859 8.773 -3.141 1 96.81 42 PRO B N 1
ATOM 906 C CA . PRO B 1 42 ? 8.18 7.496 -2.918 1 96.81 42 PRO B CA 1
ATOM 907 C C . PRO B 1 42 ? 7.988 6.695 -4.203 1 96.81 42 PRO B C 1
ATOM 909 O O . PRO B 1 42 ? 7.922 7.277 -5.293 1 96.81 42 PRO B O 1
ATOM 912 N N . PRO B 1 43 ? 7.93 5.371 -4.066 1 96.19 43 PRO B N 1
ATOM 913 C CA . PRO B 1 43 ? 7.512 4.598 -5.238 1 96.19 43 PRO B CA 1
ATOM 914 C C . PRO B 1 43 ? 6.102 4.949 -5.703 1 96.19 43 PRO B C 1
ATOM 916 O O . PRO B 1 43 ? 5.254 5.328 -4.887 1 96.19 43 PRO B O 1
ATOM 919 N N . GLU B 1 44 ? 5.871 4.727 -6.918 1 95.62 44 GLU B N 1
ATOM 920 C CA . GLU B 1 44 ? 4.613 5.141 -7.535 1 95.62 44 GLU B CA 1
ATOM 921 C C . GLU B 1 44 ? 3.436 4.348 -6.973 1 95.62 44 GLU B C 1
ATOM 923 O O . GLU B 1 44 ? 2.301 4.828 -6.973 1 95.62 44 GLU B O 1
ATOM 928 N N . TYR B 1 45 ? 3.68 3.184 -6.461 1 97.75 45 TYR B N 1
ATOM 929 C CA . TYR B 1 45 ? 2.598 2.324 -5.988 1 97.75 45 TYR B CA 1
ATOM 930 C C . TYR B 1 45 ? 2.148 2.729 -4.59 1 97.75 45 TYR B C 1
ATOM 932 O O . TYR B 1 45 ? 1.085 2.312 -4.129 1 97.75 45 TYR B O 1
ATOM 940 N N . ILE B 1 46 ? 2.883 3.539 -3.887 1 98.12 46 ILE B N 1
ATOM 941 C CA . ILE B 1 46 ? 2.596 3.844 -2.49 1 98.12 46 ILE B CA 1
ATOM 942 C C . ILE B 1 46 ? 1.323 4.684 -2.396 1 98.12 46 ILE B C 1
ATOM 944 O O . ILE B 1 46 ? 0.389 4.328 -1.675 1 98.12 46 ILE B O 1
ATOM 948 N N . PRO B 1 47 ? 1.202 5.84 -3.141 1 97.56 47 PRO B N 1
ATOM 949 C CA . PRO B 1 47 ? -0.043 6.605 -3.055 1 97.56 47 PRO B CA 1
ATOM 950 C C . PRO B 1 47 ? -1.271 5.785 -3.439 1 97.56 47 PRO B C 1
ATOM 952 O O . PRO B 1 47 ? -2.348 5.973 -2.869 1 97.56 47 PRO B O 1
ATOM 955 N N . ARG B 1 48 ? -1.104 4.906 -4.355 1 97 48 ARG B N 1
ATOM 956 C CA . ARG B 1 48 ? -2.203 4.043 -4.77 1 97 48 ARG B CA 1
ATOM 957 C C . ARG B 1 48 ? -2.656 3.143 -3.625 1 97 48 ARG B C 1
ATOM 959 O O . ARG B 1 48 ? -3.85 3.057 -3.33 1 97 48 ARG B O 1
ATOM 966 N N . LEU B 1 49 ? -1.69 2.506 -3.035 1 98.25 49 LEU B N 1
ATOM 967 C CA . LEU B 1 49 ? -2.008 1.578 -1.955 1 98.25 49 LEU B CA 1
ATOM 968 C C . LEU B 1 49 ? -2.635 2.312 -0.775 1 98.25 49 LEU B C 1
ATOM 970 O O . LEU B 1 49 ? -3.58 1.812 -0.159 1 98.25 49 LEU B O 1
ATOM 974 N N . ILE B 1 50 ? -2.113 3.459 -0.463 1 98.5 50 ILE B N 1
ATOM 975 C CA . ILE B 1 50 ? -2.688 4.285 0.591 1 98.5 50 ILE B CA 1
ATOM 976 C C . ILE B 1 50 ? -4.145 4.609 0.258 1 98.5 50 ILE B C 1
ATOM 978 O O . ILE B 1 50 ? -5.023 4.5 1.116 1 98.5 50 ILE B O 1
ATOM 982 N N . ALA B 1 51 ? -4.402 5.012 -0.999 1 98 51 ALA B N 1
ATOM 983 C CA . ALA B 1 51 ? -5.746 5.371 -1.439 1 98 51 ALA B CA 1
ATOM 984 C C . ALA B 1 51 ? -6.723 4.219 -1.221 1 98 51 ALA B C 1
ATOM 986 O O . ALA B 1 51 ? -7.852 4.43 -0.771 1 98 51 ALA B O 1
ATOM 987 N N . TYR B 1 52 ? -6.297 3.059 -1.5 1 97.5 52 TYR B N 1
ATOM 988 C CA . TYR B 1 52 ? -7.16 1.895 -1.34 1 97.5 52 TYR B CA 1
ATOM 989 C C . TYR B 1 52 ? -7.488 1.657 0.129 1 97.5 52 T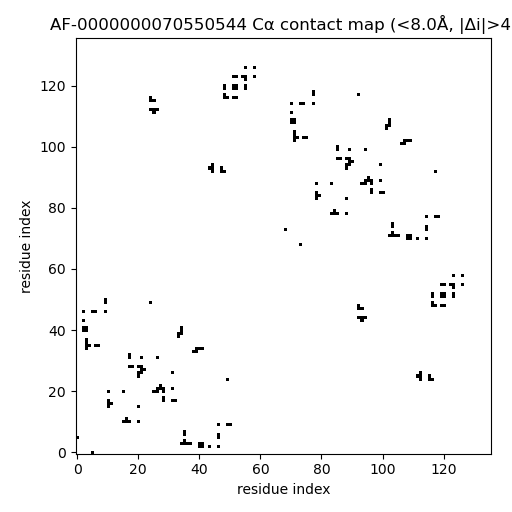YR B C 1
ATOM 991 O O . TYR B 1 52 ? -8.602 1.25 0.464 1 97.5 52 TYR B O 1
ATOM 999 N N . GLN B 1 53 ? -6.492 1.795 0.984 1 97.56 53 GLN B N 1
ATOM 1000 C CA . GLN B 1 53 ? -6.785 1.667 2.406 1 97.56 53 GLN B CA 1
ATOM 1001 C C . GLN B 1 53 ? -7.867 2.654 2.834 1 97.56 53 GLN B C 1
ATOM 1003 O O . GLN B 1 53 ? -8.805 2.289 3.549 1 97.56 53 GLN B O 1
ATOM 1008 N N . LEU B 1 54 ? -7.746 3.865 2.398 1 97.56 54 LEU B N 1
ATOM 1009 C CA . LEU B 1 54 ? -8.703 4.898 2.777 1 97.56 54 LEU B CA 1
ATOM 1010 C C . LEU B 1 54 ? -10.078 4.613 2.18 1 97.56 54 LEU B C 1
ATOM 1012 O O . LEU B 1 54 ? -11.094 4.812 2.84 1 97.56 54 LEU B O 1
ATOM 1016 N N . LYS B 1 55 ? -10.109 4.168 1.002 1 96.81 55 LYS B N 1
ATOM 1017 C CA . LYS B 1 55 ? -11.367 3.803 0.353 1 96.81 55 LYS B CA 1
ATOM 1018 C C . LYS B 1 55 ? -12.062 2.664 1.097 1 96.81 55 LYS B C 1
ATOM 1020 O O . LYS B 1 55 ? -13.281 2.674 1.255 1 96.81 55 LYS B O 1
ATOM 1025 N N . TYR B 1 56 ? -11.312 1.692 1.48 1 96.75 56 TYR B N 1
ATOM 1026 C CA . TYR B 1 56 ? -11.852 0.577 2.25 1 96.75 56 TYR B CA 1
ATOM 1027 C C . TYR B 1 56 ? -12.523 1.068 3.525 1 96.75 56 TYR B C 1
ATOM 1029 O O . TYR B 1 56 ? -13.641 0.653 3.846 1 96.75 56 TYR B O 1
ATOM 1037 N N . GLU B 1 57 ? -11.859 1.912 4.207 1 95.75 57 GLU B N 1
ATOM 1038 C CA . GLU B 1 57 ? -12.352 2.434 5.477 1 95.75 57 GLU B CA 1
ATOM 1039 C C . GLU B 1 57 ? -13.633 3.24 5.277 1 95.75 57 GLU B C 1
ATOM 1041 O O . GLU B 1 57 ? -14.562 3.154 6.086 1 95.75 57 GLU B O 1
ATOM 1046 N N . GLU B 1 58 ? -13.633 3.941 4.227 1 94.69 58 GLU B N 1
ATOM 1047 C CA . GLU B 1 58 ? -14.828 4.711 3.896 1 94.69 58 GLU B CA 1
ATOM 1048 C C . GLU B 1 58 ? -16 3.793 3.578 1 94.69 58 GLU B C 1
ATOM 1050 O O . GLU B 1 58 ? -17.125 4.035 4.027 1 94.69 58 GLU B O 1
ATOM 1055 N N . LEU B 1 59 ? -15.742 2.803 2.842 1 92.75 59 LEU B N 1
ATOM 1056 C CA . LEU B 1 59 ? -16.766 1.845 2.453 1 92.75 59 LEU B CA 1
ATOM 1057 C C . LEU B 1 59 ? -17.328 1.125 3.674 1 92.75 59 LEU B C 1
ATOM 1059 O O . LEU B 1 59 ? -18.531 0.852 3.742 1 92.75 59 LEU B O 1
ATOM 1063 N N . LEU B 1 60 ? -16.453 0.772 4.512 1 92.38 60 LEU B N 1
ATOM 1064 C CA . LEU B 1 60 ? -16.859 0.084 5.738 1 92.38 60 LEU B CA 1
ATOM 1065 C C . LEU B 1 60 ? -17.781 0.955 6.57 1 92.38 60 LEU B C 1
ATOM 1067 O O . LEU B 1 60 ? -18.766 0.461 7.121 1 92.38 60 LEU B O 1
ATOM 1071 N N . ARG B 1 61 ? -17.406 2.195 6.68 1 91.12 61 ARG B N 1
ATOM 1072 C CA . ARG B 1 61 ? -18.234 3.137 7.438 1 91.12 61 ARG B CA 1
ATOM 1073 C C . ARG B 1 61 ? -19.625 3.264 6.828 1 91.12 61 ARG B C 1
ATOM 1075 O O . ARG B 1 61 ? -20.625 3.371 7.551 1 91.12 61 ARG B O 1
ATOM 1082 N N . GLU B 1 62 ? -19.688 3.23 5.535 1 90.06 62 GLU B N 1
ATOM 1083 C CA . GLU B 1 62 ? -20.953 3.328 4.824 1 90.06 62 GLU B CA 1
ATOM 1084 C C . GLU B 1 62 ? -21.812 2.086 5.047 1 90.06 62 GLU B C 1
ATOM 1086 O O . GLU B 1 62 ? -23.031 2.182 5.18 1 90.06 62 GLU B O 1
ATOM 1091 N N . LYS B 1 63 ? -21.203 1.001 5.035 1 87.88 63 LYS B N 1
ATOM 1092 C CA . LYS B 1 63 ? -21.906 -0.255 5.242 1 87.88 63 LYS B CA 1
ATOM 1093 C C . LYS B 1 63 ? -22.484 -0.33 6.652 1 87.88 63 LYS B C 1
ATOM 1095 O O . LYS B 1 63 ? -23.594 -0.842 6.848 1 87.88 63 LYS B O 1
ATOM 1100 N N . GLU B 1 64 ? -21.703 0.127 7.551 1 87.25 64 GLU B N 1
ATOM 1101 C CA . GLU B 1 64 ? -22.156 0.142 8.938 1 87.25 64 GLU B CA 1
ATOM 1102 C C . GLU B 1 64 ? -23.359 1.064 9.109 1 87.25 64 GLU B C 1
ATOM 1104 O O . GLU B 1 64 ? -24.281 0.752 9.867 1 87.25 64 GLU B O 1
ATOM 1109 N N . ASN B 1 65 ? -23.344 2.113 8.367 1 87.12 65 ASN B N 1
ATOM 1110 C CA . ASN B 1 65 ? -24.438 3.064 8.445 1 87.12 65 ASN B CA 1
ATOM 1111 C C . ASN B 1 65 ? -25.688 2.535 7.738 1 87.12 65 ASN B C 1
ATOM 1113 O O . ASN B 1 65 ? -26.812 2.867 8.117 1 87.12 65 ASN B O 1
ATOM 1117 N N . ASP B 1 66 ? -25.438 1.777 6.703 1 80.12 66 ASP B N 1
ATOM 1118 C CA . ASP B 1 66 ? -26.562 1.203 5.973 1 80.12 66 ASP B CA 1
ATOM 1119 C C . ASP B 1 66 ? -27.219 0.084 6.773 1 80.12 66 ASP B C 1
ATOM 1121 O O . ASP B 1 66 ? -28.422 -0.168 6.625 1 80.12 66 ASP B O 1
ATOM 1125 N N . ASN B 1 67 ? -26.469 -0.729 7.406 1 71.75 67 ASN B N 1
ATOM 1126 C CA . ASN B 1 67 ? -27.031 -1.806 8.211 1 71.75 67 ASN B CA 1
ATOM 1127 C C . ASN B 1 67 ? -27.734 -1.268 9.469 1 71.75 67 ASN B C 1
ATOM 1129 O O . ASN B 1 67 ? -28.359 -2.025 10.211 1 71.75 67 ASN B O 1
ATOM 1133 N N . LEU B 1 68 ? -27.594 0.015 9.711 1 55.91 68 LEU B N 1
ATOM 1134 C CA . LEU B 1 68 ? -28.406 0.651 10.75 1 55.91 68 LEU B CA 1
ATOM 1135 C C . LEU B 1 68 ? -29.703 1.201 10.172 1 55.91 68 LEU B C 1
ATOM 1137 O O . LEU B 1 68 ? -30.766 1.077 10.789 1 55.91 68 LEU B O 1
#